Protein AF-A0A8T4X9B5-F1 (afdb_monomer_lite)

Radius of gyration: 16.64 Å; chains: 1; bounding box: 46×18×37 Å

Structure (mmCIF, N/CA/C/O backbone):
data_AF-A0A8T4X9B5-F1
#
_entry.id   AF-A0A8T4X9B5-F1
#
loop_
_atom_site.group_PDB
_atom_site.id
_atom_site.type_symbol
_atom_site.label_atom_id
_atom_site.label_alt_id
_atom_site.label_comp_id
_atom_site.label_asym_id
_atom_site.label_entity_id
_atom_site.label_seq_id
_atom_site.pdbx_PDB_ins_code
_atom_site.Cartn_x
_atom_site.Cartn_y
_atom_site.Cartn_z
_atom_site.occupancy
_atom_site.B_iso_or_equiv
_atom_site.auth_seq_id
_atom_site.auth_comp_id
_atom_site.auth_asym_id
_atom_site.auth_atom_id
_atom_site.pdbx_PDB_model_num
ATOM 1 N N . MET A 1 1 ? 32.717 -0.851 -22.168 1.00 63.84 1 MET A N 1
ATOM 2 C CA . MET A 1 1 ? 31.636 -1.866 -22.205 1.00 63.84 1 MET A CA 1
ATOM 3 C C . MET A 1 1 ? 31.096 -2.189 -20.809 1.00 63.84 1 MET A C 1
ATOM 5 O O . MET A 1 1 ? 29.892 -2.353 -20.684 1.00 63.84 1 MET A O 1
ATOM 9 N N . GLU A 1 2 ? 31.927 -2.213 -19.760 1.00 73.25 2 GLU A N 1
ATOM 10 C CA . GLU A 1 2 ? 31.505 -2.530 -18.378 1.00 73.25 2 GLU A CA 1
ATOM 11 C C . GLU A 1 2 ? 30.587 -1.477 -17.722 1.00 73.25 2 GLU A C 1
ATOM 13 O O . GLU A 1 2 ? 29.638 -1.838 -17.030 1.00 73.25 2 GLU A O 1
ATOM 18 N N . GLU A 1 3 ? 30.779 -0.183 -18.000 1.00 77.75 3 GLU A N 1
ATOM 19 C CA . GLU A 1 3 ? 29.915 0.877 -17.443 1.00 77.75 3 GLU A CA 1
ATOM 20 C C . GLU A 1 3 ? 28.458 0.790 -17.918 1.00 77.75 3 GLU A C 1
ATOM 22 O O . GLU A 1 3 ? 27.527 1.024 -17.149 1.00 77.75 3 GLU A O 1
ATOM 27 N N . ILE A 1 4 ? 28.240 0.376 -19.170 1.00 84.50 4 ILE A N 1
ATOM 28 C CA . ILE A 1 4 ? 26.893 0.187 -19.725 1.00 84.50 4 ILE A CA 1
ATOM 29 C C . ILE A 1 4 ? 26.173 -0.944 -18.977 1.00 84.50 4 ILE A C 1
ATOM 31 O O . ILE A 1 4 ? 24.990 -0.820 -18.665 1.00 84.50 4 ILE A O 1
ATOM 35 N N . ALA A 1 5 ? 26.885 -2.018 -18.624 1.00 88.56 5 ALA A N 1
ATOM 36 C CA . ALA A 1 5 ? 26.313 -3.131 -17.871 1.00 88.56 5 ALA A CA 1
ATOM 37 C C . ALA A 1 5 ? 25.875 -2.706 -16.458 1.00 88.56 5 ALA A C 1
ATOM 39 O O . ALA A 1 5 ? 24.783 -3.074 -16.022 1.00 88.56 5 ALA A O 1
ATOM 40 N N . LEU A 1 6 ? 26.671 -1.879 -15.772 1.00 88.88 6 LEU A N 1
ATOM 41 C CA . LEU A 1 6 ? 26.319 -1.318 -14.461 1.00 88.88 6 LEU A CA 1
ATOM 42 C C . LEU A 1 6 ? 25.070 -0.429 -14.527 1.00 88.88 6 LEU A C 1
ATOM 44 O O . LEU A 1 6 ? 24.174 -0.561 -13.689 1.00 88.88 6 LEU A O 1
ATOM 48 N N . ILE A 1 7 ? 24.969 0.430 -15.546 1.00 91.62 7 ILE A N 1
ATOM 49 C CA . ILE A 1 7 ? 23.800 1.300 -15.749 1.00 91.62 7 ILE A CA 1
ATOM 50 C C . ILE A 1 7 ? 22.538 0.466 -16.012 1.00 91.62 7 ILE A C 1
ATOM 52 O O . ILE A 1 7 ? 21.486 0.735 -15.422 1.00 91.62 7 ILE A O 1
ATOM 56 N N . VAL A 1 8 ? 22.629 -0.574 -16.846 1.00 93.00 8 VAL A N 1
ATOM 57 C CA . VAL A 1 8 ? 21.508 -1.486 -17.143 1.00 93.00 8 VAL A CA 1
ATOM 58 C C . VAL A 1 8 ? 21.069 -2.258 -15.893 1.00 93.00 8 VAL A C 1
ATOM 60 O O . VAL A 1 8 ? 19.876 -2.340 -15.603 1.00 93.00 8 VAL A O 1
ATOM 63 N N . GLN A 1 9 ? 22.008 -2.775 -15.098 1.00 91.00 9 GLN A N 1
ATOM 64 C CA . GLN A 1 9 ? 21.679 -3.468 -13.847 1.00 91.00 9 GLN A CA 1
ATOM 65 C C . GLN A 1 9 ? 21.022 -2.535 -12.821 1.00 91.00 9 GLN A C 1
ATOM 67 O O . GLN A 1 9 ? 20.039 -2.910 -12.171 1.00 91.00 9 GLN A O 1
ATOM 72 N N . TYR A 1 10 ? 21.535 -1.310 -12.685 1.00 91.00 10 TYR A N 1
ATOM 73 C CA . TYR A 1 10 ? 20.972 -0.305 -11.789 1.00 91.00 10 TYR A CA 1
ATOM 74 C C . TYR A 1 10 ? 19.546 0.079 -12.201 1.00 91.00 10 TYR A C 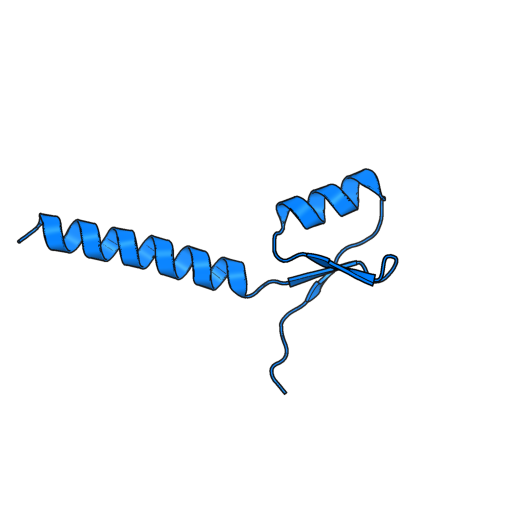1
ATOM 76 O O . TYR A 1 10 ? 18.628 0.046 -11.379 1.00 91.00 10 TYR A O 1
ATOM 84 N N . THR A 1 11 ? 19.336 0.386 -13.480 1.00 90.69 11 THR A N 1
ATOM 85 C CA . THR A 1 11 ? 18.012 0.748 -14.008 1.00 90.69 11 THR A CA 1
ATOM 86 C C . THR A 1 11 ? 17.014 -0.398 -13.879 1.00 90.69 11 THR A C 1
ATOM 88 O O . THR A 1 11 ? 15.898 -0.169 -13.411 1.00 90.69 11 THR A O 1
ATOM 91 N N . TYR A 1 12 ? 17.420 -1.637 -14.166 1.00 89.81 12 TYR A N 1
ATOM 92 C CA . TYR A 1 12 ? 16.587 -2.820 -13.945 1.00 89.81 12 TYR A CA 1
ATOM 93 C C . TYR A 1 12 ? 16.148 -2.953 -12.480 1.00 89.81 12 TYR A C 1
ATOM 95 O O . TYR A 1 12 ? 14.961 -3.117 -12.195 1.00 89.81 12 TYR A O 1
ATOM 103 N N . LYS A 1 13 ? 17.080 -2.802 -11.531 1.00 87.19 13 LYS A N 1
ATOM 104 C CA . LYS A 1 13 ? 16.776 -2.855 -10.092 1.00 87.19 13 LYS A CA 1
ATOM 105 C C . LYS A 1 13 ? 15.774 -1.775 -9.675 1.00 87.19 13 LYS A C 1
ATOM 107 O O . LYS A 1 13 ? 14.875 -2.052 -8.882 1.00 87.19 13 LYS A O 1
ATOM 112 N N . GLN A 1 14 ? 15.902 -0.566 -10.220 1.00 83.69 14 GLN A N 1
ATOM 113 C CA . GLN A 1 14 ? 14.989 0.540 -9.930 1.00 83.69 14 GLN A CA 1
ATOM 114 C C . GLN A 1 14 ? 13.593 0.307 -10.527 1.00 83.69 14 GLN A C 1
ATOM 116 O O . GLN A 1 14 ? 12.601 0.506 -9.829 1.00 83.69 14 GLN A O 1
ATOM 121 N N . ILE A 1 15 ? 13.501 -0.182 -11.768 1.00 85.19 15 ILE A N 1
ATOM 122 C CA . ILE A 1 15 ? 12.223 -0.511 -12.419 1.00 85.19 15 ILE A CA 1
ATOM 123 C C . ILE A 1 15 ? 11.503 -1.628 -11.659 1.00 85.19 15 ILE A C 1
ATOM 125 O O . ILE A 1 15 ? 10.331 -1.474 -11.316 1.00 85.19 15 ILE A O 1
ATOM 129 N N . MET A 1 16 ? 12.206 -2.714 -11.321 1.00 82.75 16 MET A N 1
ATOM 130 C CA . MET A 1 16 ? 11.623 -3.826 -10.562 1.00 82.75 16 MET A CA 1
ATOM 131 C C . MET A 1 16 ? 11.136 -3.379 -9.183 1.00 82.75 16 MET A C 1
ATOM 133 O O . MET A 1 16 ? 10.062 -3.785 -8.748 1.00 82.75 16 MET A O 1
ATOM 137 N N . ARG A 1 17 ? 11.871 -2.487 -8.506 1.00 76.75 17 ARG A N 1
ATOM 138 C CA . ARG A 1 17 ? 11.434 -1.904 -7.231 1.00 76.75 17 ARG A CA 1
ATOM 139 C C . ARG A 1 17 ? 10.136 -1.109 -7.382 1.00 76.75 17 ARG A C 1
ATOM 141 O O . ARG A 1 17 ? 9.235 -1.268 -6.563 1.00 76.75 17 ARG A O 1
ATOM 148 N N . THR A 1 18 ? 10.024 -0.293 -8.427 1.00 73.56 18 THR A N 1
ATOM 149 C CA . THR A 1 18 ? 8.809 0.484 -8.712 1.00 73.56 18 THR A CA 1
ATOM 150 C C . THR A 1 18 ? 7.623 -0.419 -9.048 1.00 73.56 18 THR A C 1
ATOM 152 O O . THR A 1 18 ? 6.530 -0.193 -8.531 1.00 73.56 18 THR A O 1
ATOM 155 N N . LEU A 1 19 ? 7.829 -1.465 -9.853 1.00 68.38 19 LEU A N 1
ATOM 156 C CA . LEU A 1 19 ? 6.785 -2.439 -10.191 1.00 68.38 19 LEU A C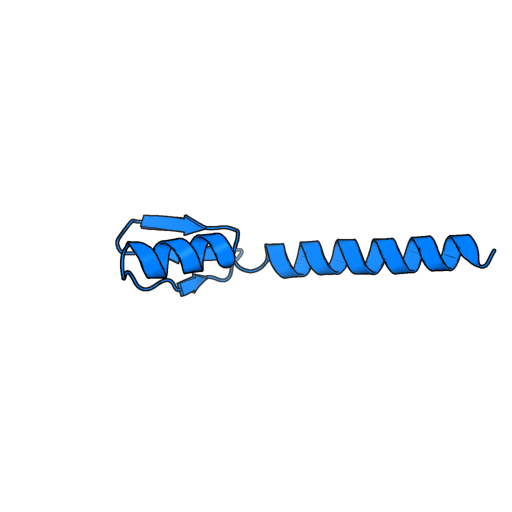A 1
ATOM 157 C C . LEU A 1 19 ? 6.291 -3.190 -8.945 1.00 68.38 19 LEU A C 1
ATOM 159 O O . LEU A 1 19 ? 5.089 -3.238 -8.699 1.00 68.38 19 LEU A O 1
ATOM 163 N N . LEU A 1 20 ? 7.203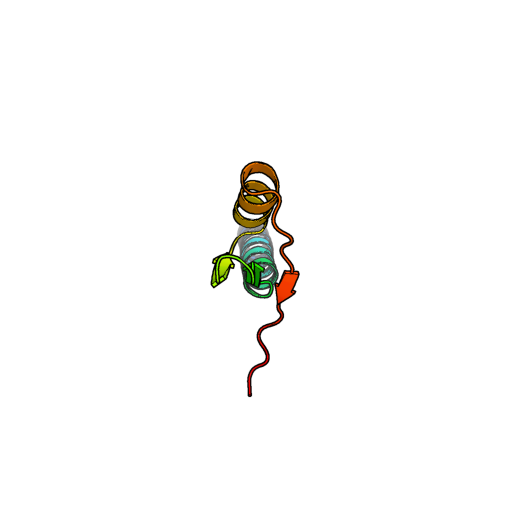 -3.667 -8.093 1.00 65.06 20 LEU A N 1
ATOM 164 C CA . LEU A 1 20 ? 6.856 -4.346 -6.838 1.00 65.06 20 LEU A CA 1
ATOM 165 C C . LEU A 1 20 ? 6.101 -3.439 -5.852 1.00 65.06 20 LEU A C 1
ATOM 167 O O . LEU A 1 20 ? 5.221 -3.903 -5.125 1.00 65.06 20 LEU A O 1
ATOM 171 N N . MET A 1 21 ? 6.419 -2.141 -5.813 1.00 61.12 21 MET A N 1
ATOM 172 C CA . MET A 1 21 ? 5.676 -1.176 -4.993 1.00 61.12 21 MET A CA 1
ATOM 173 C C . MET A 1 21 ? 4.295 -0.843 -5.579 1.00 61.12 21 MET A C 1
ATOM 175 O O . MET A 1 21 ? 3.372 -0.552 -4.819 1.00 61.12 21 MET A O 1
ATOM 179 N N . ALA A 1 22 ? 4.122 -0.917 -6.901 1.00 60.56 22 ALA A N 1
ATOM 180 C CA . ALA A 1 22 ? 2.860 -0.600 -7.568 1.00 60.56 22 ALA A CA 1
ATOM 181 C C . ALA A 1 22 ? 1.749 -1.642 -7.322 1.00 60.56 22 ALA A C 1
ATOM 183 O O . ALA A 1 22 ? 0.566 -1.313 -7.419 1.00 60.56 22 ALA A O 1
ATOM 184 N N . GLU A 1 23 ? 2.098 -2.881 -6.970 1.00 63.34 23 GLU A N 1
ATOM 185 C CA . GLU A 1 23 ? 1.139 -3.994 -6.874 1.00 63.34 23 GLU A CA 1
ATOM 186 C C . GLU A 1 23 ? 0.288 -4.003 -5.587 1.00 63.34 23 GLU A C 1
ATOM 188 O O . GLU A 1 23 ? -0.718 -4.714 -5.502 1.00 63.34 23 GLU A O 1
ATOM 193 N N . GLY A 1 24 ? 0.643 -3.212 -4.569 1.00 69.62 24 GLY A N 1
ATOM 194 C CA . GLY A 1 24 ? -0.043 -3.211 -3.277 1.00 69.62 24 GLY A CA 1
ATOM 195 C C . GLY A 1 24 ? -0.808 -1.927 -2.988 1.00 69.62 24 GLY A C 1
ATOM 196 O O . GLY A 1 24 ? -0.233 -0.998 -2.430 1.00 69.62 24 GLY A O 1
ATOM 197 N N . ARG A 1 25 ? -2.120 -1.886 -3.255 1.00 86.94 25 ARG A N 1
ATOM 198 C CA . ARG A 1 25 ? -2.971 -0.801 -2.734 1.00 86.94 25 ARG A CA 1
ATOM 199 C C . ARG A 1 25 ? -3.368 -1.096 -1.291 1.00 86.94 25 ARG A C 1
ATOM 201 O O . ARG A 1 25 ? -3.616 -2.240 -0.928 1.00 86.94 25 ARG A O 1
ATOM 208 N N . TRP A 1 26 ? -3.464 -0.067 -0.463 1.00 92.25 26 TRP A N 1
ATOM 209 C CA . TRP A 1 26 ? -3.889 -0.178 0.931 1.00 92.25 26 TRP A CA 1
ATOM 210 C C . TRP A 1 26 ? -5.229 0.524 1.097 1.00 92.25 26 TRP A C 1
ATOM 212 O O . TRP A 1 26 ? -5.372 1.673 0.688 1.00 92.25 26 TRP A O 1
ATOM 222 N N . LYS A 1 27 ? -6.226 -0.140 1.678 1.00 93.94 27 LYS A N 1
ATOM 223 C CA . LYS A 1 27 ? -7.574 0.417 1.826 1.00 93.94 27 LYS A CA 1
ATOM 224 C C . LYS A 1 27 ? -7.983 0.490 3.289 1.00 93.94 27 LYS A C 1
ATOM 226 O O . LYS A 1 27 ? -7.885 -0.493 4.023 1.00 93.94 27 LYS A O 1
ATOM 231 N N . CYS A 1 28 ? -8.465 1.660 3.696 1.00 96.56 28 CYS A N 1
ATOM 232 C CA . CYS A 1 28 ? -9.209 1.841 4.934 1.00 96.56 28 CYS A CA 1
ATOM 233 C C . CYS A 1 28 ? -10.702 1.849 4.596 1.00 96.56 28 CYS A C 1
ATOM 235 O O . CYS A 1 28 ? -11.198 2.793 3.983 1.00 96.56 28 CYS A O 1
ATOM 237 N N . PHE A 1 29 ? -11.429 0.807 4.997 1.00 94.75 29 PHE A N 1
ATOM 238 C CA . PHE A 1 29 ? -12.864 0.698 4.718 1.00 94.75 29 PHE A CA 1
ATOM 239 C C . PHE A 1 29 ? -13.704 1.678 5.542 1.00 94.75 29 PHE A C 1
ATOM 241 O O . PHE A 1 29 ? -14.707 2.176 5.047 1.00 94.75 29 PHE A O 1
ATOM 248 N N . ARG A 1 30 ? -13.259 2.025 6.758 1.00 95.81 30 ARG A N 1
ATOM 249 C CA . ARG A 1 30 ? -13.981 2.946 7.649 1.00 95.81 30 ARG A CA 1
ATOM 250 C C . ARG A 1 30 ? -14.012 4.383 7.129 1.00 95.81 30 ARG A C 1
ATOM 252 O O . ARG A 1 30 ? -15.029 5.048 7.251 1.00 95.81 30 ARG A O 1
ATOM 259 N N . CYS A 1 31 ? -12.910 4.848 6.541 1.00 95.94 31 CYS A N 1
ATOM 260 C CA . CYS A 1 31 ? -12.831 6.168 5.905 1.00 95.94 31 CYS A CA 1
ATOM 261 C C . CYS A 1 31 ? -13.117 6.126 4.401 1.00 95.94 31 CYS A C 1
ATOM 263 O O . CYS A 1 31 ? -13.103 7.166 3.754 1.00 95.94 31 CYS A O 1
ATOM 265 N N . ASN A 1 32 ? -13.298 4.928 3.838 1.00 94.81 32 ASN A N 1
ATOM 266 C CA . ASN A 1 32 ? -13.345 4.686 2.400 1.00 94.81 32 ASN A CA 1
ATOM 267 C C . ASN A 1 32 ? -12.159 5.312 1.625 1.00 94.81 32 ASN A C 1
ATOM 269 O O . ASN A 1 32 ? -12.305 5.767 0.493 1.00 94.81 32 ASN A O 1
ATOM 273 N N . LEU A 1 33 ? -10.967 5.326 2.232 1.00 94.00 33 LEU A N 1
ATOM 274 C CA . LEU A 1 33 ? -9.744 5.869 1.632 1.00 94.00 33 LEU A CA 1
ATOM 275 C C . LEU A 1 33 ? -8.879 4.752 1.049 1.00 94.00 33 LEU A C 1
ATOM 277 O O . LEU A 1 33 ? -8.771 3.666 1.625 1.00 94.00 33 LEU A O 1
ATOM 281 N N . THR A 1 34 ? -8.230 5.044 -0.077 1.00 93.31 34 THR A N 1
ATOM 282 C CA . THR A 1 34 ? -7.268 4.145 -0.725 1.00 93.31 34 THR A CA 1
ATOM 283 C C . THR A 1 34 ? -5.916 4.838 -0.831 1.00 93.31 34 THR A C 1
ATOM 285 O O . THR A 1 34 ? -5.825 5.960 -1.323 1.00 93.31 34 THR A O 1
ATOM 288 N N . PHE A 1 35 ? -4.864 4.156 -0.396 1.00 91.50 35 PHE A N 1
ATOM 289 C CA . PHE A 1 35 ? -3.490 4.635 -0.375 1.00 91.50 35 PHE A CA 1
ATOM 290 C C . PHE A 1 35 ? -2.641 3.788 -1.325 1.00 91.50 35 PHE A C 1
ATOM 292 O O . PHE A 1 35 ? -2.770 2.562 -1.369 1.00 91.50 35 PHE A O 1
ATOM 299 N N . LYS A 1 36 ? -1.776 4.448 -2.098 1.00 87.69 36 LYS A N 1
ATOM 300 C CA . LYS A 1 36 ? -0.810 3.785 -2.991 1.00 87.69 36 LYS A CA 1
ATOM 301 C C . LYS A 1 36 ? 0.495 3.424 -2.281 1.00 87.69 36 LYS A C 1
ATOM 303 O O . LYS A 1 36 ? 1.191 2.527 -2.723 1.00 87.69 36 LYS A O 1
ATOM 308 N N . ASP A 1 37 ? 0.807 4.125 -1.195 1.00 87.50 37 ASP A N 1
ATOM 309 C CA . ASP A 1 37 ? 2.051 3.982 -0.449 1.00 87.50 37 ASP A CA 1
ATOM 310 C C . ASP A 1 37 ? 1.777 3.430 0.957 1.00 87.50 37 ASP A C 1
ATOM 312 O O . ASP A 1 37 ? 0.836 3.852 1.642 1.00 87.50 37 ASP A O 1
ATOM 316 N N . GLU A 1 38 ? 2.600 2.472 1.380 1.00 89.44 38 GLU A N 1
ATOM 317 C CA . GLU A 1 38 ? 2.480 1.816 2.682 1.00 89.44 38 GLU A CA 1
ATOM 318 C C . GLU A 1 38 ? 2.782 2.758 3.854 1.00 89.44 38 GLU A C 1
ATOM 320 O O . GLU A 1 38 ? 2.143 2.653 4.901 1.00 89.44 38 GLU A O 1
ATOM 325 N N . ASN A 1 39 ? 3.707 3.709 3.707 1.00 92.12 39 ASN A N 1
ATOM 326 C CA . ASN A 1 39 ? 4.024 4.667 4.766 1.00 92.12 39 ASN A CA 1
ATOM 327 C C . ASN A 1 39 ? 2.843 5.599 5.025 1.00 92.12 39 ASN A C 1
ATOM 329 O 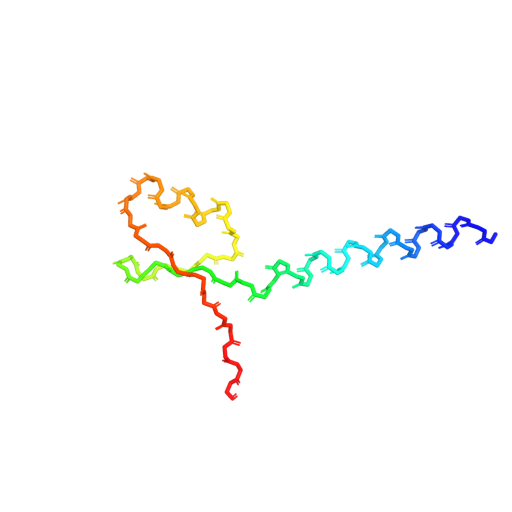O . ASN A 1 39 ? 2.499 5.845 6.183 1.00 92.12 39 ASN A O 1
ATOM 333 N N . ILE A 1 40 ? 2.178 6.067 3.964 1.00 92.62 40 ILE A N 1
ATOM 334 C CA . ILE A 1 40 ? 0.976 6.908 4.084 1.00 92.62 40 ILE A CA 1
ATOM 335 C C . ILE A 1 40 ? -0.163 6.113 4.733 1.00 92.62 40 I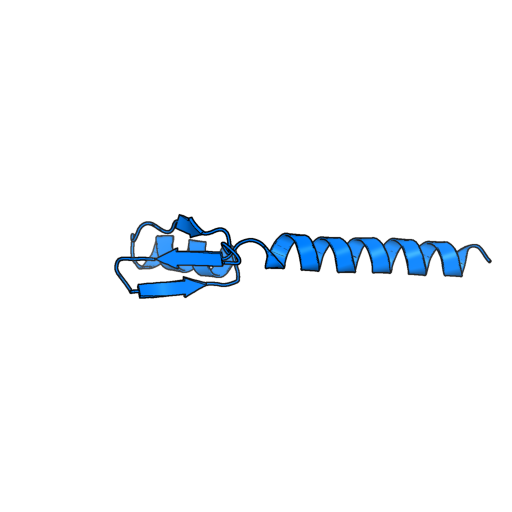LE A C 1
ATOM 337 O O . ILE A 1 40 ? -0.827 6.610 5.645 1.00 92.62 40 ILE A O 1
ATOM 341 N N . ALA A 1 41 ? -0.352 4.856 4.324 1.00 93.94 41 ALA A N 1
ATOM 342 C CA . ALA A 1 41 ? -1.293 3.958 4.978 1.00 93.94 41 ALA A CA 1
ATOM 343 C C . ALA A 1 41 ? -0.959 3.800 6.475 1.00 93.94 41 ALA A C 1
ATOM 345 O O . ALA A 1 41 ? -1.790 4.066 7.340 1.00 9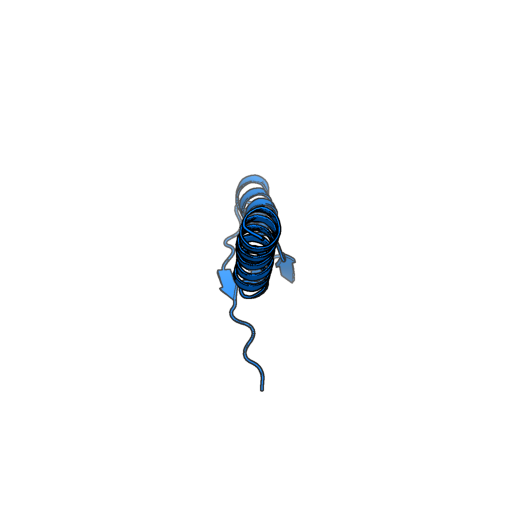3.94 41 ALA A O 1
ATOM 346 N N . ASN A 1 42 ? 0.278 3.459 6.827 1.00 94.62 42 ASN A N 1
ATOM 347 C CA . ASN A 1 42 ? 0.679 3.302 8.225 1.00 94.62 42 ASN A CA 1
ATOM 348 C C . ASN A 1 42 ? 0.516 4.588 9.044 1.00 94.62 42 ASN A C 1
ATOM 350 O O . ASN A 1 42 ? 0.128 4.527 10.212 1.00 94.62 42 ASN A O 1
ATOM 354 N N . MET A 1 43 ? 0.749 5.752 8.442 1.00 96.56 43 MET A N 1
ATOM 355 C CA . MET A 1 43 ? 0.473 7.038 9.075 1.00 96.56 43 MET A CA 1
ATOM 356 C C . MET A 1 43 ? -1.025 7.207 9.358 1.00 96.56 43 MET A C 1
ATOM 358 O O . MET A 1 43 ? -1.396 7.518 10.492 1.00 96.56 43 MET A O 1
ATOM 362 N N . HIS A 1 44 ? -1.892 6.904 8.384 1.00 96.81 44 HIS A N 1
ATOM 363 C CA . HIS A 1 44 ? -3.342 6.902 8.589 1.00 96.81 44 HIS A CA 1
ATOM 364 C C . HIS A 1 44 ? -3.747 5.967 9.733 1.00 96.81 44 HIS A C 1
ATOM 366 O O . HIS A 1 44 ? -4.507 6.380 10.609 1.00 96.81 44 HIS A O 1
ATOM 372 N N . LYS A 1 45 ? -3.201 4.744 9.781 1.00 96.50 45 LYS A N 1
ATOM 373 C CA . LYS A 1 45 ? -3.463 3.767 10.851 1.00 96.50 45 LYS A CA 1
ATOM 374 C C . LYS A 1 45 ? -3.091 4.320 12.228 1.00 96.50 45 LYS A C 1
ATOM 376 O O . LYS A 1 45 ? -3.853 4.143 13.172 1.00 96.50 45 LYS A O 1
ATOM 381 N N . LYS A 1 46 ? -1.948 5.003 12.353 1.00 97.44 46 LYS A N 1
ATOM 382 C CA . LYS A 1 46 ? -1.480 5.582 13.626 1.00 97.44 46 LYS A CA 1
ATOM 383 C C . LYS A 1 46 ? -2.349 6.751 14.098 1.00 97.44 46 LYS A C 1
ATOM 385 O O . LYS A 1 46 ? -2.707 6.789 15.269 1.00 97.44 46 LYS A O 1
ATOM 390 N N . ILE A 1 47 ? -2.701 7.672 13.198 1.00 97.50 47 ILE A N 1
ATOM 391 C CA . ILE A 1 47 ? -3.445 8.896 13.545 1.00 97.50 47 ILE A CA 1
ATOM 392 C C . ILE A 1 47 ? -4.923 8.587 13.800 1.00 97.50 47 ILE A C 1
ATOM 394 O O . ILE A 1 47 ? -5.488 9.015 14.801 1.00 97.50 47 ILE A O 1
ATOM 398 N N . SER A 1 48 ? -5.552 7.823 12.905 1.00 95.44 48 SER A N 1
ATOM 399 C CA . SER A 1 48 ? -6.989 7.525 12.982 1.00 95.44 48 SER A CA 1
ATOM 400 C C . SER A 1 48 ? -7.322 6.318 13.861 1.00 95.44 48 SER A C 1
ATOM 402 O O . SER A 1 48 ? -8.483 6.111 14.198 1.00 95.44 48 SER A O 1
ATOM 404 N N . LYS A 1 49 ? -6.325 5.490 14.206 1.00 95.81 49 LYS A N 1
ATOM 405 C CA . LYS A 1 49 ? -6.507 4.172 14.843 1.00 95.81 49 LYS A CA 1
ATOM 406 C C . LYS A 1 49 ? -7.395 3.213 14.031 1.00 95.81 49 LYS A C 1
ATOM 408 O O . LYS A 1 49 ? -7.899 2.231 14.571 1.00 95.81 49 LYS A O 1
ATOM 413 N N . HIS A 1 50 ? -7.592 3.466 12.736 1.00 96.75 50 HIS A N 1
ATOM 414 C CA . HIS A 1 50 ? -8.364 2.589 11.860 1.00 96.75 50 HIS A CA 1
ATOM 415 C C . HIS A 1 50 ? -7.502 1.472 11.273 1.00 96.75 50 HIS A C 1
ATOM 417 O O . HIS A 1 50 ? -6.341 1.669 10.912 1.00 96.75 50 HIS A O 1
ATOM 423 N N . SER A 1 51 ? -8.093 0.286 11.137 1.00 94.69 51 SER A N 1
ATOM 424 C CA . SER A 1 51 ? -7.471 -0.832 10.435 1.00 94.69 51 SER A CA 1
ATOM 425 C C . SER A 1 51 ? -7.334 -0.533 8.943 1.00 94.69 51 SER A C 1
ATOM 427 O O . SER A 1 51 ? -8.256 -0.005 8.317 1.00 94.69 51 SER A O 1
ATOM 429 N N . ILE A 1 52 ? -6.206 -0.939 8.364 1.00 95.19 52 ILE A N 1
ATOM 430 C CA . ILE A 1 52 ? -5.941 -0.838 6.929 1.00 95.19 52 ILE A CA 1
ATOM 431 C C . ILE A 1 52 ? -5.566 -2.214 6.403 1.00 95.19 52 ILE A C 1
ATOM 433 O O . ILE A 1 52 ? -4.800 -2.935 7.045 1.00 95.19 52 ILE A O 1
ATOM 437 N N . THR A 1 53 ? -6.087 -2.551 5.229 1.00 93.00 53 THR A N 1
ATOM 438 C CA . THR A 1 53 ? -5.878 -3.844 4.578 1.00 93.00 53 THR A CA 1
ATOM 439 C C . THR A 1 53 ? -5.146 -3.649 3.256 1.00 93.00 53 THR A C 1
ATOM 441 O O . THR A 1 53 ? -5.515 -2.776 2.467 1.00 93.00 53 THR A O 1
ATOM 444 N N . LYS A 1 54 ? -4.127 -4.474 2.991 1.00 90.75 54 LYS A N 1
ATOM 445 C CA . LYS A 1 54 ? -3.501 -4.552 1.668 1.00 90.75 54 LYS A CA 1
ATOM 446 C C . LYS A 1 54 ? -4.464 -5.268 0.721 1.00 90.75 54 LYS A C 1
ATOM 448 O O . LYS A 1 54 ? -4.792 -6.433 0.931 1.00 90.75 54 LYS A O 1
ATOM 453 N N . VAL A 1 55 ? -4.939 -4.564 -0.294 1.00 87.19 55 VAL A N 1
ATOM 454 C CA . VAL A 1 55 ? -5.834 -5.075 -1.331 1.00 87.19 55 VAL A CA 1
ATOM 455 C C . VAL A 1 55 ? -5.039 -5.304 -2.611 1.00 87.19 55 VAL A C 1
ATOM 457 O O . VAL A 1 55 ? -4.412 -4.388 -3.147 1.00 87.19 55 VAL A O 1
ATOM 460 N N . LYS A 1 56 ? -5.069 -6.545 -3.105 1.00 77.62 56 LYS A N 1
ATOM 461 C CA . LYS A 1 56 ? -4.565 -6.871 -4.441 1.00 77.62 56 LYS A CA 1
ATOM 462 C C . LYS A 1 56 ? -5.549 -6.329 -5.470 1.00 77.62 56 LYS A C 1
ATOM 464 O O . LYS A 1 56 ? -6.762 -6.426 -5.284 1.00 77.62 56 LYS A O 1
ATOM 469 N N . GLN A 1 57 ? -5.034 -5.742 -6.540 1.00 68.94 57 GLN A N 1
ATOM 470 C CA . GLN A 1 57 ? -5.867 -5.363 -7.669 1.00 68.94 57 GLN A CA 1
ATOM 471 C C . GLN A 1 57 ? -6.285 -6.652 -8.386 1.00 68.94 57 GLN A C 1
ATOM 473 O O . GLN A 1 57 ? -5.475 -7.273 -9.063 1.00 68.94 57 GLN A O 1
ATOM 478 N N . ILE A 1 58 ? -7.526 -7.090 -8.173 1.00 62.75 58 ILE A N 1
ATOM 479 C CA . ILE A 1 58 ? -8.118 -8.155 -8.981 1.00 62.75 58 ILE A CA 1
ATOM 480 C C . ILE A 1 58 ? -8.443 -7.499 -10.321 1.00 62.75 58 ILE A C 1
ATOM 482 O O . ILE A 1 58 ? -9.288 -6.606 -10.380 1.00 62.75 58 ILE A O 1
ATOM 486 N N . VAL A 1 59 ? -7.690 -7.852 -11.359 1.00 57.72 59 VAL A N 1
ATOM 487 C CA . VAL A 1 59 ? -8.054 -7.519 -12.738 1.00 57.72 59 VAL A CA 1
ATOM 488 C C . VAL A 1 59 ? -9.169 -8.499 -13.102 1.00 57.72 59 VAL A C 1
ATOM 490 O O . VAL A 1 59 ? -8.936 -9.706 -13.059 1.00 57.72 59 VAL A O 1
ATOM 493 N N . ALA A 1 60 ? -10.380 -7.982 -13.305 1.00 46.22 60 ALA A N 1
ATOM 494 C CA . ALA A 1 60 ? -11.541 -8.742 -13.764 1.00 46.22 60 ALA A CA 1
ATOM 495 C C . ALA A 1 60 ? -11.616 -8.707 -15.292 1.00 46.22 60 ALA A C 1
ATOM 497 O O . ALA A 1 60 ? -11.197 -7.668 -15.857 1.00 46.22 60 ALA A O 1
#

pLDDT: mean 85.26, std 12.45, range [46.22, 97.5]

Secondary structure (DSSP, 8-state):
-HHHHHHHHHHHHHHHHHHHHHTEEEEETTTTEEESSHHHHHHHHHHH----EEEE----

Foldseek 3Di:
DVVVVVVVVVVVVVVVVVVVLQQWWKAFPVVRDIDSGPVVVVVCCVPVVTDIDTDGPDDD

Sequence (60 aa):
MEEIALIVQYTYKQIMRTLLMAEGRWKCFRCNLTFKDENIANMHKKISKHSITKVKQIVA